Protein AF-A0A4P6PMD2-F1 (afdb_monomer_lite)

Foldseek 3Di:
DLVVLLCCLVVVPVVSLVVLLVQVVQLQVQQQVLLCPQPVFFFGAAQPDADSRHSHNPDDDPVCVSSPPRCVLVSSLVSNVSNCVSVVVPVSCVPRNVVNVVRNVRSCVRQWDQDPVGTDGDDPDPPDDDDPPVPPDDD

Secondary structure (DSSP, 8-state):
-HHHHTTTTTTT-HHHHHHHHHHHHHHHHHHHHHIIIII--SS----TTB-TTT--B---BTTBGGGG-TTHHHHHHHHHHHHHHHHT-HHHIIIIIHHHHHHHHHHHHHHEEEETTEEEE-----SS----GGG----

Structure (mmCIF, N/CA/C/O backbone):
data_AF-A0A4P6PMD2-F1
#
_entry.id   AF-A0A4P6PMD2-F1
#
loop_
_atom_site.group_PDB
_atom_site.id
_atom_site.type_symbol
_atom_site.label_atom_id
_atom_site.label_alt_id
_atom_site.label_comp_id
_atom_site.label_asym_id
_atom_site.label_entity_id
_atom_site.label_seq_id
_atom_site.pdbx_PDB_ins_code
_atom_site.Cartn_x
_atom_site.Cartn_y
_atom_site.Cartn_z
_atom_site.occupancy
_atom_site.B_iso_or_equiv
_atom_site.auth_seq_id
_atom_site.auth_comp_id
_atom_site.auth_asym_id
_atom_site.auth_atom_id
_atom_site.pdbx_PDB_model_num
ATOM 1 N N . MET A 1 1 ? 11.047 2.411 6.286 1.00 69.00 1 MET A N 1
ATOM 2 C CA . MET A 1 1 ? 9.834 2.996 6.904 1.00 69.00 1 MET A CA 1
ATOM 3 C C . MET A 1 1 ? 9.061 1.973 7.730 1.00 69.00 1 MET A C 1
ATOM 5 O O . MET A 1 1 ? 8.912 2.193 8.918 1.00 69.00 1 MET A O 1
ATOM 9 N N . ASN A 1 2 ? 8.648 0.840 7.152 1.00 78.38 2 ASN A N 1
ATOM 10 C CA . ASN A 1 2 ? 7.806 -0.163 7.820 1.00 78.38 2 ASN A CA 1
ATOM 11 C C . ASN A 1 2 ? 8.211 -0.551 9.262 1.00 78.38 2 ASN A C 1
ATOM 13 O O . ASN A 1 2 ? 7.391 -0.488 10.169 1.00 78.38 2 ASN A O 1
ATOM 17 N N . LEU A 1 3 ? 9.480 -0.902 9.492 1.00 82.75 3 LEU A N 1
ATOM 18 C CA . LEU A 1 3 ? 9.938 -1.342 10.817 1.00 82.75 3 LEU A CA 1
ATOM 19 C C . LEU A 1 3 ? 9.767 -0.258 11.891 1.00 82.75 3 LEU A C 1
ATOM 21 O O . LEU A 1 3 ? 9.340 -0.562 13.001 1.00 82.75 3 LEU A O 1
ATOM 25 N N . ALA A 1 4 ? 10.034 1.004 11.543 1.00 83.12 4 ALA A N 1
ATOM 26 C CA . ALA A 1 4 ? 9.964 2.133 12.470 1.00 83.12 4 ALA A CA 1
ATOM 27 C C . ALA A 1 4 ? 8.531 2.451 12.927 1.00 83.12 4 ALA A C 1
ATOM 29 O O . ALA A 1 4 ? 8.339 3.000 14.005 1.00 83.12 4 ALA A O 1
ATOM 30 N N . ILE A 1 5 ? 7.534 2.093 12.116 1.00 82.44 5 ILE A N 1
ATOM 31 C CA . ILE A 1 5 ? 6.115 2.357 12.381 1.00 82.44 5 ILE A CA 1
ATOM 32 C C . ILE A 1 5 ? 5.381 1.122 12.926 1.00 82.44 5 ILE A C 1
ATOM 34 O O . ILE A 1 5 ? 4.232 1.218 13.320 1.00 82.44 5 ILE A O 1
ATOM 38 N N . SER A 1 6 ? 6.014 -0.051 12.983 1.00 80.50 6 SER A N 1
ATOM 39 C CA . SER A 1 6 ? 5.340 -1.309 13.351 1.00 80.50 6 SER A CA 1
ATOM 40 C C . SER A 1 6 ? 4.630 -1.289 14.718 1.00 80.50 6 SER A C 1
ATOM 42 O O . SER A 1 6 ? 3.672 -2.030 14.925 1.00 80.50 6 SER A O 1
ATOM 44 N N . SER A 1 7 ? 5.040 -0.411 15.635 1.00 84.06 7 SER A N 1
ATOM 45 C CA . SER A 1 7 ? 4.464 -0.295 16.976 1.00 84.06 7 SER A CA 1
ATOM 46 C C . SER A 1 7 ? 3.133 0.463 17.048 1.00 84.06 7 SER A C 1
ATOM 48 O O . SER A 1 7 ? 2.437 0.311 18.053 1.00 84.06 7 SER A O 1
ATOM 50 N N . PHE A 1 8 ? 2.732 1.255 16.037 1.00 84.50 8 PHE A N 1
ATOM 51 C CA . PHE A 1 8 ? 1.560 2.140 16.192 1.00 84.50 8 PHE A CA 1
ATOM 52 C C . PHE A 1 8 ? 0.238 1.388 16.359 1.00 84.50 8 PHE A C 1
ATOM 54 O O . PHE A 1 8 ? -0.658 1.882 17.043 1.00 84.50 8 PHE A O 1
ATOM 61 N N . GLY A 1 9 ? 0.132 0.187 15.779 1.00 83.00 9 GLY A N 1
ATOM 62 C CA . GLY A 1 9 ? -1.030 -0.685 15.943 1.00 83.00 9 GLY A CA 1
ATOM 63 C C . GLY A 1 9 ? -1.225 -1.116 17.396 1.00 83.00 9 GLY A C 1
ATOM 64 O O . GLY A 1 9 ? -2.312 -0.977 17.943 1.00 83.00 9 GLY A O 1
ATOM 65 N N . MET A 1 10 ? -0.152 -1.574 18.049 1.00 87.50 10 MET A N 1
ATOM 66 C CA . MET A 1 10 ? -0.187 -1.994 19.457 1.00 87.50 10 MET A CA 1
ATOM 67 C C . MET A 1 10 ? -0.246 -0.815 20.433 1.00 87.50 10 MET A C 1
ATOM 69 O O . MET A 1 10 ? -0.829 -0.934 21.506 1.00 87.50 10 MET A O 1
ATOM 73 N N . GLY A 1 11 ? 0.370 0.313 20.074 1.00 85.81 11 GLY A N 1
ATOM 74 C CA . GLY A 1 11 ? 0.389 1.526 20.893 1.00 85.81 11 GLY A CA 1
ATOM 75 C C . GLY A 1 11 ? -0.903 2.345 20.845 1.00 85.81 11 GLY A C 1
ATOM 76 O O . GLY A 1 11 ? -0.998 3.336 21.559 1.00 85.81 11 GLY A O 1
ATOM 77 N N . ASN A 1 12 ? -1.880 1.940 20.024 1.00 84.06 12 ASN A N 1
ATOM 78 C CA . ASN A 1 12 ? -3.135 2.656 19.791 1.00 84.06 12 ASN A CA 1
ATOM 79 C C . ASN A 1 12 ? -2.920 4.136 19.419 1.00 84.06 12 ASN A C 1
ATOM 81 O O . ASN A 1 12 ? -3.498 5.031 20.032 1.00 84.06 12 ASN A O 1
ATOM 85 N N . PHE A 1 13 ? -2.073 4.385 18.416 1.00 89.88 13 PHE A N 1
ATOM 86 C CA . PHE A 1 13 ? -1.792 5.730 17.898 1.00 89.88 13 PHE A CA 1
ATOM 87 C C . PHE A 1 13 ? -2.514 5.965 16.553 1.00 89.88 13 PHE A C 1
ATOM 89 O O . PHE A 1 13 ? -1.902 5.784 15.492 1.00 89.88 13 PHE A O 1
ATOM 96 N N . PRO A 1 14 ? -3.812 6.338 16.556 1.00 89.44 14 PRO A N 1
ATOM 97 C CA . PRO A 1 14 ? -4.600 6.525 15.333 1.00 89.44 14 PRO A CA 1
ATOM 98 C C . PRO A 1 14 ? -4.056 7.637 14.425 1.00 89.44 14 PRO A C 1
ATOM 100 O O . PRO A 1 14 ? -4.142 7.538 13.202 1.00 89.44 14 PRO A O 1
ATOM 103 N N . GLU A 1 15 ? -3.437 8.670 14.991 1.00 91.50 15 GLU A N 1
ATOM 104 C CA . GLU A 1 15 ? -2.869 9.796 14.244 1.00 91.50 15 GLU A CA 1
ATOM 105 C C . GLU A 1 15 ? -1.675 9.356 13.388 1.00 91.50 15 GLU A C 1
ATOM 107 O O . GLU A 1 15 ? -1.495 9.834 12.268 1.00 91.50 15 GLU A O 1
ATOM 112 N N . ILE A 1 16 ? -0.880 8.404 13.892 1.00 92.19 16 ILE A N 1
ATOM 113 C CA . ILE A 1 16 ? 0.246 7.820 13.152 1.00 92.19 16 ILE A CA 1
ATOM 114 C C . ILE A 1 16 ? -0.278 6.922 12.030 1.00 92.19 16 ILE A C 1
ATOM 116 O O . ILE A 1 16 ? 0.242 6.981 10.913 1.00 92.19 16 ILE A O 1
ATOM 120 N N . ALA A 1 17 ? -1.319 6.127 12.302 1.00 91.50 17 ALA A N 1
ATOM 121 C CA . ALA A 1 17 ? -1.967 5.304 11.284 1.00 91.50 17 ALA A CA 1
ATOM 122 C C . ALA A 1 17 ? -2.509 6.170 10.135 1.00 91.50 17 ALA A C 1
ATOM 124 O O . ALA A 1 17 ? -2.287 5.853 8.964 1.00 91.50 17 ALA A O 1
ATOM 125 N N . GLU A 1 18 ? -3.143 7.300 10.462 1.00 92.94 18 GLU A N 1
ATOM 126 C CA . GLU A 1 18 ? -3.644 8.241 9.463 1.00 92.94 18 GLU A CA 1
ATOM 127 C C . GLU A 1 18 ? -2.514 8.902 8.675 1.00 92.94 18 GLU A C 1
ATOM 129 O O . GLU A 1 18 ? -2.543 8.908 7.443 1.00 92.94 18 GLU A O 1
ATOM 134 N N . ALA A 1 19 ? -1.485 9.413 9.354 1.00 93.12 19 ALA A N 1
ATOM 135 C CA . ALA A 1 19 ? -0.339 10.024 8.687 1.00 93.12 19 ALA A CA 1
ATOM 136 C C . ALA A 1 19 ? 0.354 9.039 7.731 1.00 93.12 19 ALA A C 1
ATOM 138 O O . ALA A 1 19 ? 0.729 9.410 6.614 1.00 93.12 19 ALA A O 1
ATOM 139 N N . TYR A 1 20 ? 0.482 7.773 8.135 1.00 92.94 20 TYR A N 1
ATOM 140 C CA . TYR A 1 20 ? 1.075 6.740 7.294 1.00 92.94 20 TYR A CA 1
ATOM 141 C C . TYR A 1 20 ? 0.189 6.363 6.102 1.00 92.94 20 TYR A C 1
ATOM 143 O O . TYR A 1 20 ? 0.695 6.198 4.990 1.00 92.94 20 TYR A O 1
ATOM 151 N N . TYR A 1 21 ? -1.129 6.290 6.297 1.00 93.81 21 TYR A N 1
ATOM 152 C CA . TYR A 1 21 ? -2.070 6.106 5.194 1.00 93.81 21 TYR A CA 1
ATOM 153 C C . TYR A 1 21 ? -1.954 7.236 4.165 1.00 93.81 21 TYR A C 1
ATOM 155 O O . TYR A 1 21 ? -1.786 6.970 2.975 1.00 93.81 21 TYR A O 1
ATOM 163 N N . GLN A 1 22 ? -1.952 8.492 4.617 1.00 93.88 22 GLN A N 1
ATOM 164 C CA . GLN A 1 22 ? -1.792 9.651 3.735 1.00 93.88 22 GLN A CA 1
ATOM 165 C C . GLN A 1 22 ? -0.451 9.631 2.995 1.00 93.88 22 GLN A C 1
ATOM 167 O O . GLN A 1 22 ? -0.394 9.986 1.817 1.00 93.88 22 GLN A O 1
ATOM 172 N N . PHE A 1 23 ? 0.621 9.181 3.653 1.00 92.06 23 PHE A N 1
ATOM 173 C CA . PHE A 1 23 ? 1.903 8.964 2.992 1.00 92.06 23 PHE A CA 1
ATOM 174 C C . PHE A 1 23 ? 1.771 7.944 1.854 1.00 92.06 23 PHE A C 1
ATOM 176 O O . PHE A 1 23 ? 2.106 8.285 0.723 1.00 92.06 23 PHE A O 1
ATOM 183 N N . ILE A 1 24 ? 1.221 6.749 2.109 1.00 92.31 24 ILE A N 1
ATOM 184 C CA . ILE A 1 24 ? 1.035 5.714 1.075 1.00 92.31 24 ILE A CA 1
ATOM 185 C C . ILE A 1 24 ? 0.192 6.239 -0.088 1.00 92.31 24 ILE A C 1
ATOM 187 O O . ILE A 1 24 ? 0.599 6.087 -1.238 1.00 92.31 24 ILE A O 1
ATOM 191 N N . VAL A 1 25 ? -0.938 6.897 0.190 1.00 93.12 25 VAL A N 1
ATOM 192 C CA . VAL A 1 25 ? -1.829 7.441 -0.848 1.00 93.12 25 VAL A CA 1
ATOM 193 C C . VAL A 1 25 ? -1.092 8.402 -1.781 1.00 93.12 25 VAL A C 1
ATOM 195 O O . VAL A 1 25 ? -1.288 8.337 -2.995 1.00 93.12 25 VAL A O 1
ATOM 198 N N . ARG A 1 26 ? -0.200 9.245 -1.246 1.00 92.44 26 ARG A N 1
ATOM 199 C CA . ARG A 1 26 ? 0.638 10.142 -2.062 1.00 92.44 26 ARG A CA 1
ATOM 200 C C . ARG A 1 26 ? 1.622 9.386 -2.956 1.00 92.44 26 ARG A C 1
ATOM 202 O O . ARG A 1 26 ? 1.909 9.865 -4.045 1.00 92.44 26 ARG A O 1
ATOM 209 N N . GLN A 1 27 ? 2.097 8.213 -2.534 1.00 90.81 27 GLN A N 1
ATOM 210 C CA . GLN A 1 27 ? 3.015 7.387 -3.327 1.00 90.81 27 GLN A CA 1
ATOM 211 C C . GLN A 1 27 ? 2.306 6.558 -4.413 1.00 90.81 27 GLN A C 1
ATOM 213 O O . GLN A 1 27 ? 2.949 6.151 -5.382 1.00 90.81 27 GLN A O 1
ATOM 218 N N . LEU A 1 28 ? 0.994 6.301 -4.287 1.00 92.25 28 LEU A N 1
ATOM 219 C CA . LEU A 1 28 ? 0.254 5.412 -5.198 1.00 92.25 28 LEU A CA 1
ATOM 220 C C . LEU A 1 28 ? 0.406 5.753 -6.690 1.00 92.25 28 LEU A C 1
ATOM 222 O O . LEU A 1 28 ? 0.583 4.816 -7.471 1.00 92.25 28 LEU A O 1
ATOM 226 N N . PRO A 1 29 ? 0.365 7.027 -7.137 1.00 91.88 29 PRO A N 1
ATOM 227 C CA . PRO A 1 29 ? 0.590 7.350 -8.545 1.00 91.88 29 PRO A CA 1
ATOM 228 C C . PRO A 1 29 ? 1.943 6.835 -9.056 1.00 91.88 29 PRO A C 1
ATOM 230 O O . PRO A 1 29 ? 1.997 6.220 -10.121 1.00 91.88 29 PRO A O 1
ATOM 233 N N . GLY A 1 30 ? 3.007 7.007 -8.266 1.00 88.56 30 GLY A N 1
ATOM 234 C CA . GLY A 1 30 ? 4.335 6.482 -8.574 1.00 88.56 30 GLY A CA 1
ATOM 235 C C . GLY A 1 30 ? 4.378 4.959 -8.565 1.00 88.56 30 GLY A C 1
ATOM 236 O O . GLY A 1 30 ? 4.905 4.352 -9.493 1.00 88.56 30 GLY A O 1
ATOM 237 N N . TRP A 1 31 ? 3.735 4.314 -7.592 1.00 90.75 31 TRP A N 1
ATOM 238 C CA . TRP A 1 31 ? 3.703 2.850 -7.514 1.00 90.75 31 TRP A CA 1
ATOM 239 C C . TRP A 1 31 ? 2.968 2.195 -8.688 1.00 90.75 31 TRP A C 1
ATOM 241 O O . TRP A 1 31 ? 3.374 1.128 -9.153 1.00 90.75 31 TRP A O 1
ATOM 251 N N . ARG A 1 32 ? 1.907 2.830 -9.200 1.00 91.94 32 ARG A N 1
ATOM 252 C CA . ARG A 1 32 ? 1.202 2.381 -10.415 1.00 91.94 32 ARG A CA 1
ATOM 253 C C . ARG A 1 32 ? 2.081 2.522 -11.658 1.00 91.94 32 ARG A C 1
ATOM 255 O O . ARG A 1 32 ? 2.078 1.647 -12.523 1.00 91.94 32 ARG A O 1
ATOM 262 N N . ILE A 1 33 ? 2.849 3.611 -11.739 1.00 89.38 33 ILE A N 1
ATOM 263 C CA . ILE A 1 33 ? 3.851 3.824 -12.791 1.00 89.38 33 ILE A CA 1
ATOM 264 C C . ILE A 1 33 ? 4.915 2.723 -12.710 1.00 89.38 33 ILE A C 1
ATOM 266 O O . ILE A 1 33 ? 5.157 2.056 -13.712 1.00 89.38 33 ILE A O 1
ATOM 270 N N . ASN A 1 34 ? 5.467 2.444 -11.529 1.00 86.19 34 ASN A N 1
ATOM 271 C CA . ASN A 1 34 ? 6.476 1.398 -11.353 1.00 86.19 34 ASN A CA 1
ATOM 272 C C . ASN A 1 34 ? 5.957 0.021 -11.804 1.00 86.19 34 ASN A C 1
ATOM 274 O O . ASN A 1 34 ? 6.637 -0.662 -12.567 1.00 86.19 34 ASN A O 1
ATOM 278 N N . ALA A 1 35 ? 4.737 -0.366 -11.407 1.00 86.19 35 ALA A N 1
ATOM 279 C CA . ALA A 1 35 ? 4.136 -1.634 -11.829 1.00 86.19 35 ALA A CA 1
ATOM 280 C C . ALA A 1 35 ? 4.053 -1.727 -13.361 1.00 86.19 35 ALA A C 1
ATOM 282 O O . ALA A 1 35 ? 4.550 -2.683 -13.967 1.00 86.19 35 ALA A O 1
ATOM 283 N N . LYS A 1 36 ? 3.528 -0.679 -14.003 1.00 86.06 36 LYS A N 1
ATOM 284 C CA . LYS A 1 36 ? 3.361 -0.636 -15.457 1.00 86.06 36 LYS A CA 1
ATOM 285 C C . LYS A 1 36 ? 4.691 -0.628 -16.217 1.00 86.06 36 LYS A C 1
ATOM 287 O O . LYS A 1 36 ? 4.813 -1.343 -17.206 1.00 86.06 36 LYS A O 1
ATOM 292 N N . TYR A 1 37 ? 5.666 0.179 -15.799 1.00 82.88 37 TYR A N 1
ATOM 293 C CA . TYR A 1 37 ? 6.918 0.357 -16.543 1.00 82.88 37 TYR A CA 1
ATOM 294 C C . TYR A 1 37 ? 7.932 -0.761 -16.294 1.00 82.88 37 TYR A C 1
ATOM 296 O O . TYR A 1 37 ? 8.600 -1.175 -17.239 1.00 82.88 37 TYR A O 1
ATOM 304 N N . HIS A 1 38 ? 8.039 -1.268 -15.063 1.00 78.06 38 HIS A N 1
ATOM 305 C CA . HIS A 1 38 ? 9.043 -2.281 -14.723 1.00 78.06 38 HIS A CA 1
ATOM 306 C C . HIS A 1 38 ? 8.552 -3.704 -14.954 1.00 78.06 38 HIS A C 1
ATOM 308 O O . HIS A 1 38 ? 9.334 -4.560 -15.362 1.00 78.06 38 HIS A O 1
ATOM 314 N N . THR A 1 39 ? 7.265 -3.966 -14.709 1.00 77.62 39 THR A N 1
ATOM 315 C CA . THR A 1 39 ? 6.721 -5.330 -14.801 1.00 77.62 39 THR A CA 1
ATOM 316 C C . THR A 1 39 ? 5.682 -5.519 -15.898 1.00 77.62 39 THR A C 1
ATOM 318 O O . THR A 1 39 ? 5.392 -6.650 -16.275 1.00 77.62 39 THR A O 1
ATOM 321 N N . GLY A 1 40 ? 5.118 -4.431 -16.431 1.00 82.44 40 GLY A N 1
ATOM 322 C CA . GLY A 1 40 ? 3.992 -4.499 -17.364 1.00 82.44 40 GLY A CA 1
ATOM 323 C C . GLY A 1 40 ? 2.667 -4.915 -16.713 1.00 82.44 40 GLY A C 1
ATOM 324 O O . GLY A 1 40 ? 1.669 -5.033 -17.420 1.00 82.44 40 GLY A O 1
ATOM 325 N N . CYS A 1 41 ? 2.638 -5.129 -15.395 1.00 86.69 41 CYS A N 1
ATOM 326 C CA . CYS A 1 41 ? 1.460 -5.560 -14.646 1.00 86.69 41 CYS A CA 1
ATOM 327 C C . CYS A 1 41 ? 0.549 -4.382 -14.267 1.00 86.69 41 CYS A C 1
ATOM 329 O O . CYS A 1 41 ? 0.988 -3.229 -14.163 1.00 86.69 41 CYS A O 1
ATOM 331 N N . ARG A 1 42 ? -0.734 -4.678 -14.025 1.00 90.25 42 ARG A N 1
ATOM 332 C CA . ARG A 1 42 ? -1.677 -3.753 -13.376 1.00 90.25 42 ARG A CA 1
ATOM 333 C C . ARG A 1 42 ? -1.339 -3.606 -11.884 1.00 90.25 42 ARG A C 1
ATOM 335 O O . ARG A 1 42 ? -0.482 -4.302 -11.351 1.00 90.25 42 ARG A O 1
ATOM 342 N N . GLY A 1 43 ? -2.045 -2.709 -11.199 1.00 91.38 43 GLY A N 1
ATOM 343 C CA . GLY A 1 43 ? -1.931 -2.547 -9.750 1.00 91.38 43 GLY A CA 1
ATOM 344 C C . GLY A 1 43 ? -0.775 -1.647 -9.319 1.00 91.38 43 GLY A C 1
ATOM 345 O O . GLY A 1 43 ? -0.481 -0.648 -9.975 1.00 91.38 43 GLY A O 1
ATOM 346 N N . ILE A 1 44 ? -0.154 -1.987 -8.187 1.00 92.12 44 ILE A N 1
ATOM 347 C CA . ILE A 1 44 ? 0.856 -1.159 -7.514 1.00 92.12 44 ILE A CA 1
ATOM 348 C C . ILE A 1 44 ? 2.128 -1.936 -7.182 1.00 92.12 44 ILE A C 1
ATOM 350 O O . ILE A 1 44 ? 2.078 -3.065 -6.693 1.00 92.12 44 ILE A O 1
ATOM 354 N N . LEU A 1 45 ? 3.272 -1.278 -7.378 1.00 89.62 45 LEU A N 1
ATOM 355 C CA . LEU A 1 45 ? 4.592 -1.781 -7.016 1.00 89.62 45 LEU A CA 1
ATOM 356 C C . LEU A 1 45 ? 5.389 -0.700 -6.271 1.00 89.62 45 LEU A C 1
ATOM 358 O O . LEU A 1 45 ? 5.747 0.334 -6.839 1.00 89.62 45 LEU A O 1
ATOM 362 N N . ALA A 1 46 ? 5.650 -0.935 -4.987 1.00 86.94 46 ALA A N 1
ATOM 363 C CA . ALA A 1 46 ? 6.470 -0.062 -4.161 1.00 86.94 46 ALA A CA 1
ATOM 364 C C . ALA A 1 46 ? 7.959 -0.282 -4.450 1.00 86.94 46 ALA A C 1
ATOM 366 O O . ALA A 1 46 ? 8.411 -1.420 -4.551 1.00 86.94 46 ALA A O 1
ATOM 367 N N . SER A 1 47 ? 8.719 0.811 -4.500 1.00 77.56 47 SER A N 1
ATOM 368 C CA . SER A 1 47 ? 10.177 0.772 -4.626 1.00 77.56 47 SER A CA 1
ATOM 369 C C . SER A 1 47 ? 10.837 0.505 -3.273 1.00 77.56 47 SER A C 1
ATOM 371 O O . SER A 1 47 ? 10.401 1.042 -2.245 1.00 77.56 47 SER A O 1
ATOM 373 N N . LEU A 1 48 ? 11.933 -0.263 -3.272 1.00 74.38 48 LEU A N 1
ATOM 374 C CA . LEU A 1 48 ? 12.779 -0.452 -2.085 1.00 74.38 48 LEU A CA 1
ATOM 375 C C . LEU A 1 48 ? 13.312 0.893 -1.560 1.00 74.38 48 LEU A C 1
ATOM 377 O O . LEU A 1 48 ? 13.277 1.150 -0.357 1.00 74.38 48 LEU A O 1
ATOM 381 N N . ASN A 1 49 ? 13.747 1.760 -2.477 1.00 72.88 49 ASN A N 1
ATOM 382 C CA . ASN A 1 49 ? 14.220 3.117 -2.210 1.00 72.88 49 ASN A CA 1
ATOM 383 C C . ASN A 1 49 ? 13.283 4.096 -2.918 1.00 72.88 49 ASN A C 1
ATOM 385 O O . ASN A 1 49 ? 13.592 4.631 -3.981 1.00 72.88 49 ASN A O 1
ATOM 389 N N . THR A 1 50 ? 12.075 4.223 -2.374 1.00 70.56 50 THR A N 1
ATOM 390 C CA . THR A 1 50 ? 11.043 5.107 -2.918 1.00 70.56 50 THR A CA 1
ATOM 391 C C . THR A 1 50 ? 11.447 6.570 -2.738 1.00 70.56 50 THR A C 1
ATOM 393 O O . THR A 1 50 ? 11.768 6.987 -1.623 1.00 70.56 50 THR A O 1
ATOM 396 N N . ASP A 1 51 ? 11.384 7.347 -3.819 1.00 78.44 51 ASP A N 1
ATOM 397 C CA . ASP A 1 51 ? 11.432 8.806 -3.742 1.00 78.44 51 ASP A CA 1
ATOM 398 C C . ASP A 1 51 ? 10.207 9.321 -2.959 1.00 78.44 51 ASP A C 1
ATOM 400 O O . ASP A 1 51 ? 9.077 9.034 -3.358 1.00 78.44 51 ASP A O 1
ATOM 404 N N . PRO A 1 52 ? 10.393 10.053 -1.847 1.00 76.94 52 PRO A N 1
ATOM 405 C CA . PRO A 1 52 ? 9.300 10.403 -0.943 1.00 76.94 52 PRO A CA 1
ATOM 406 C C . PRO A 1 52 ? 8.300 11.408 -1.532 1.00 76.94 52 P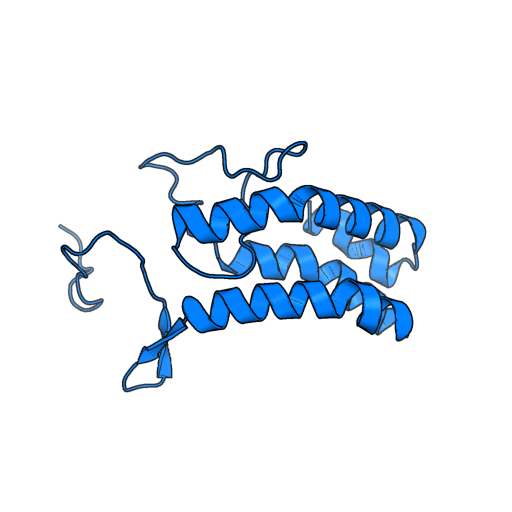RO A C 1
ATOM 408 O O . PRO A 1 52 ? 7.189 11.516 -1.005 1.00 76.94 52 PRO A O 1
ATOM 411 N N . GLU A 1 53 ? 8.656 12.140 -2.590 1.00 79.00 53 GLU A N 1
ATOM 412 C CA . GLU A 1 53 ? 7.772 13.116 -3.234 1.00 79.00 53 GLU A CA 1
ATOM 413 C C . GLU A 1 53 ? 6.942 12.482 -4.351 1.00 79.00 53 GLU A C 1
ATOM 415 O O . GLU A 1 53 ? 5.771 12.823 -4.524 1.00 79.00 53 GLU A O 1
ATOM 420 N N . THR A 1 54 ? 7.537 11.551 -5.098 1.00 77.00 54 THR A N 1
ATOM 421 C CA . THR A 1 54 ? 6.964 11.040 -6.353 1.00 77.00 54 THR A CA 1
ATOM 422 C C . THR A 1 54 ? 6.532 9.578 -6.303 1.00 77.00 54 THR A C 1
ATOM 424 O O . THR A 1 54 ? 5.727 9.156 -7.135 1.00 77.00 54 THR A O 1
ATOM 427 N N . GLY A 1 55 ? 7.027 8.779 -5.356 1.00 75.44 55 GLY A N 1
ATOM 428 C CA . GLY A 1 55 ? 6.760 7.339 -5.331 1.00 75.44 55 GLY A CA 1
ATOM 429 C C . GLY A 1 55 ? 7.593 6.534 -6.325 1.00 75.44 55 GLY A C 1
ATOM 430 O O . GLY A 1 55 ? 7.354 5.334 -6.492 1.00 75.44 55 GLY A O 1
ATOM 431 N N . TYR A 1 56 ? 8.538 7.169 -7.018 1.00 76.94 56 TYR A N 1
ATOM 432 C CA . TYR A 1 56 ? 9.291 6.524 -8.081 1.00 76.94 56 TYR A CA 1
ATOM 433 C C . TYR A 1 56 ? 10.382 5.604 -7.563 1.00 76.94 56 TYR A C 1
ATOM 435 O O . TYR A 1 56 ? 11.004 5.810 -6.517 1.00 76.94 56 TYR A O 1
ATOM 443 N N . GLU A 1 57 ? 10.619 4.575 -8.361 1.00 72.94 57 GLU A N 1
ATOM 444 C CA . GLU A 1 57 ? 11.794 3.740 -8.244 1.00 72.94 57 GLU A CA 1
ATOM 445 C C . GLU A 1 57 ? 12.967 4.410 -8.956 1.00 72.94 57 GLU A C 1
ATOM 447 O O . GLU A 1 57 ? 13.052 4.424 -10.181 1.00 72.94 57 GLU A O 1
ATOM 452 N N . THR A 1 58 ? 13.857 5.025 -8.181 1.00 69.00 58 THR A N 1
ATOM 453 C CA . THR A 1 58 ? 14.962 5.842 -8.710 1.00 69.00 58 THR A CA 1
ATOM 454 C C . THR A 1 58 ? 16.321 5.148 -8.617 1.00 69.00 58 THR A C 1
ATOM 456 O O . THR A 1 58 ? 17.277 5.566 -9.267 1.00 69.00 58 THR A O 1
ATOM 459 N N . HIS A 1 59 ? 16.420 4.063 -7.844 1.00 65.69 59 HIS A N 1
ATOM 460 C CA . HIS A 1 59 ? 17.676 3.371 -7.558 1.00 65.69 59 HIS A CA 1
ATOM 461 C C . HIS A 1 59 ? 17.718 1.973 -8.183 1.00 65.69 59 HIS A C 1
ATOM 463 O O . HIS A 1 59 ? 17.595 0.966 -7.486 1.00 65.69 59 HIS A O 1
ATOM 469 N N . PHE A 1 60 ? 17.939 1.914 -9.497 1.00 65.94 60 PHE A N 1
ATOM 470 C CA . PHE A 1 60 ? 18.176 0.668 -10.224 1.00 65.94 60 PHE A CA 1
ATOM 471 C C . PHE A 1 60 ? 19.540 0.703 -10.925 1.00 65.94 60 PHE A C 1
ATOM 473 O O . PHE A 1 60 ? 19.838 1.579 -11.734 1.00 65.94 60 PHE A O 1
ATOM 480 N N . THR A 1 61 ? 20.389 -0.272 -10.609 1.00 62.34 61 THR A N 1
ATOM 481 C CA . THR A 1 61 ? 21.648 -0.536 -11.317 1.00 62.34 61 THR A CA 1
ATOM 482 C C . THR A 1 61 ? 21.758 -2.033 -11.573 1.00 62.34 61 THR A C 1
ATOM 484 O O . THR A 1 61 ? 21.116 -2.835 -10.899 1.00 62.34 61 THR A O 1
ATOM 487 N N . VAL A 1 62 ? 22.603 -2.443 -12.522 1.00 62.00 62 VAL A N 1
ATOM 488 C CA . VAL A 1 62 ? 22.839 -3.874 -12.805 1.00 62.00 62 VAL A CA 1
ATOM 489 C C . VAL A 1 62 ? 23.341 -4.628 -11.561 1.00 62.00 62 VAL A C 1
ATOM 491 O O . VAL A 1 62 ? 23.044 -5.802 -11.381 1.00 62.00 62 VAL A O 1
ATOM 494 N N . SER A 1 63 ? 24.053 -3.937 -10.668 1.00 63.56 63 SER A N 1
ATOM 495 C CA . SER A 1 63 ? 24.538 -4.459 -9.387 1.00 63.56 63 SER A CA 1
ATOM 496 C C . SER A 1 63 ? 23.509 -4.410 -8.250 1.00 63.56 63 SER A C 1
ATOM 498 O O . SER A 1 63 ? 23.773 -4.947 -7.175 1.00 63.56 63 SER A O 1
ATOM 500 N N . HIS A 1 64 ? 22.351 -3.777 -8.456 1.00 58.28 64 HIS A N 1
ATOM 501 C CA . HIS A 1 64 ? 21.315 -3.614 -7.442 1.00 58.28 64 HIS A CA 1
ATOM 502 C C . HIS A 1 64 ? 19.932 -3.947 -8.026 1.00 58.28 64 HIS A C 1
ATOM 504 O O . HIS A 1 64 ? 19.148 -3.044 -8.329 1.00 58.28 64 HIS A O 1
ATOM 510 N N . PRO A 1 65 ? 19.596 -5.247 -8.171 1.00 62.72 65 PRO A N 1
ATOM 511 C CA . PRO A 1 65 ? 18.325 -5.703 -8.739 1.00 62.72 65 PRO A CA 1
ATOM 512 C C . PRO A 1 65 ? 17.134 -5.507 -7.780 1.00 62.72 65 PRO A C 1
ATOM 514 O O . PRO A 1 65 ? 16.152 -6.242 -7.848 1.00 62.72 65 PRO A O 1
ATOM 517 N N . ALA A 1 66 ? 17.199 -4.519 -6.880 1.00 60.62 66 ALA A N 1
ATOM 518 C CA . ALA A 1 66 ? 16.155 -4.201 -5.906 1.00 60.62 66 ALA A CA 1
ATOM 519 C C . ALA A 1 66 ? 14.782 -3.924 -6.543 1.00 60.62 66 ALA A C 1
ATOM 521 O O . ALA A 1 66 ? 13.770 -4.111 -5.872 1.00 60.62 66 ALA A O 1
ATOM 522 N N . LEU A 1 67 ? 14.767 -3.596 -7.842 1.00 62.84 67 LEU A N 1
ATOM 523 C CA . LEU A 1 67 ? 13.585 -3.493 -8.706 1.00 62.84 67 LEU A CA 1
ATOM 524 C C . LEU A 1 67 ? 12.631 -4.694 -8.598 1.00 62.84 67 LEU A C 1
ATOM 526 O O . LEU A 1 67 ? 11.425 -4.575 -8.790 1.00 62.84 67 LEU A O 1
ATOM 530 N N . TYR A 1 68 ? 13.165 -5.881 -8.301 1.00 65.00 68 TYR A N 1
ATOM 531 C CA . TYR A 1 68 ? 12.387 -7.121 -8.260 1.00 65.00 68 TYR A CA 1
ATOM 532 C C . TYR A 1 68 ? 11.876 -7.477 -6.861 1.00 65.00 68 TYR A C 1
ATOM 534 O O . TYR A 1 68 ? 11.413 -8.598 -6.636 1.00 65.00 68 TYR A O 1
ATOM 542 N N . TRP A 1 69 ? 11.921 -6.547 -5.903 1.00 74.38 69 TRP A N 1
ATOM 543 C CA . TRP A 1 69 ? 11.374 -6.766 -4.566 1.00 74.38 69 TRP A CA 1
ATOM 544 C C . TRP A 1 69 ? 9.845 -6.602 -4.523 1.00 74.38 69 TRP A C 1
ATOM 546 O O . TRP A 1 69 ? 9.282 -5.780 -3.801 1.00 74.38 69 TRP A O 1
ATOM 556 N N . VAL A 1 70 ? 9.149 -7.455 -5.274 1.00 77.50 70 VAL A N 1
ATOM 557 C CA . VAL A 1 70 ? 7.685 -7.428 -5.444 1.00 77.50 70 VAL A CA 1
ATOM 558 C C . VAL A 1 70 ? 6.897 -7.645 -4.144 1.00 77.50 70 VAL A C 1
ATOM 560 O O . VAL A 1 70 ? 5.776 -7.160 -3.996 1.00 77.50 70 VAL A O 1
ATOM 563 N N . GLY A 1 71 ? 7.506 -8.307 -3.154 1.00 79.56 71 GLY A N 1
ATOM 564 C CA . GLY A 1 71 ? 6.938 -8.474 -1.811 1.00 79.56 71 GLY A CA 1
ATO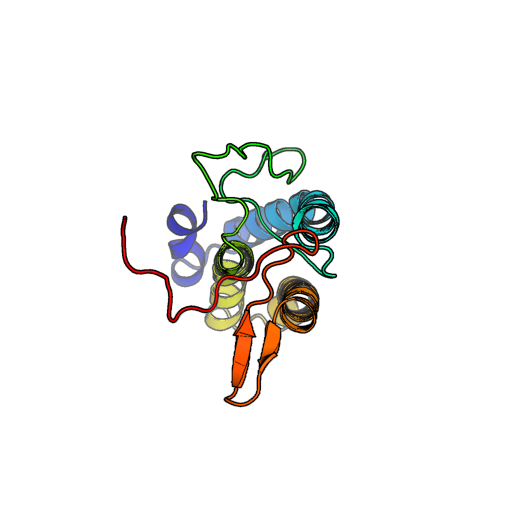M 565 C C . GLY A 1 71 ? 6.897 -7.183 -0.981 1.00 79.56 71 GLY A C 1
ATOM 566 O O . GLY A 1 71 ? 6.148 -7.100 -0.003 1.00 79.56 71 GLY A O 1
ATOM 567 N N . GLY A 1 72 ? 7.668 -6.164 -1.370 1.00 84.25 72 GLY A N 1
ATOM 568 C CA . GLY A 1 72 ? 7.811 -4.915 -0.628 1.00 84.25 72 GLY A CA 1
ATOM 569 C C . GLY A 1 72 ? 6.530 -4.100 -0.519 1.00 84.25 72 GLY A C 1
ATOM 570 O O . GLY A 1 72 ? 6.267 -3.493 0.522 1.00 84.25 72 GLY A O 1
ATOM 571 N N . THR A 1 73 ? 5.688 -4.119 -1.554 1.00 88.31 73 THR A N 1
ATOM 572 C CA . THR A 1 73 ? 4.412 -3.388 -1.558 1.00 88.31 73 THR A CA 1
ATOM 573 C C . THR A 1 73 ? 3.478 -3.896 -0.465 1.00 88.31 73 THR A C 1
ATOM 575 O O . THR A 1 73 ? 2.964 -3.116 0.336 1.00 88.31 73 THR A O 1
ATOM 578 N N . GLY A 1 74 ? 3.315 -5.221 -0.380 1.00 89.44 74 GLY A N 1
ATOM 579 C CA . GLY A 1 74 ? 2.502 -5.857 0.655 1.00 89.44 74 GLY A CA 1
ATOM 580 C C . GLY A 1 74 ? 3.056 -5.595 2.048 1.00 89.44 74 GLY A C 1
ATOM 581 O O . GLY A 1 74 ? 2.291 -5.283 2.958 1.00 89.44 74 GLY A O 1
ATOM 582 N N . TRP A 1 75 ? 4.383 -5.629 2.199 1.00 89.50 75 TRP A N 1
ATOM 583 C CA . TRP A 1 75 ? 5.019 -5.288 3.465 1.00 89.50 75 TRP A CA 1
ATOM 584 C C . TRP A 1 75 ? 4.698 -3.843 3.873 1.00 89.50 75 TRP A C 1
ATOM 586 O O . TRP A 1 75 ? 4.268 -3.630 4.998 1.00 89.50 75 TRP A O 1
ATOM 596 N N . ASN A 1 76 ? 4.780 -2.855 2.978 1.00 90.44 76 ASN A N 1
ATOM 597 C CA . ASN A 1 76 ? 4.438 -1.465 3.315 1.00 90.44 76 ASN A CA 1
ATOM 598 C C . ASN A 1 76 ? 2.964 -1.271 3.717 1.00 90.44 76 ASN A C 1
ATOM 600 O O . ASN A 1 76 ? 2.689 -0.515 4.637 1.00 90.44 76 ASN A O 1
ATOM 604 N N . ILE A 1 77 ? 2.008 -1.975 3.110 1.00 92.12 77 ILE A N 1
ATOM 605 C CA . ILE A 1 77 ? 0.579 -1.824 3.464 1.00 92.12 77 ILE A CA 1
ATOM 606 C C . ILE A 1 77 ? 0.244 -2.524 4.797 1.00 92.12 77 ILE A C 1
ATOM 608 O O . ILE A 1 77 ? -0.662 -2.115 5.528 1.00 92.12 77 ILE A O 1
ATOM 612 N N . ARG A 1 78 ? 1.006 -3.563 5.152 1.00 92.19 78 ARG A N 1
ATOM 613 C CA . ARG A 1 78 ? 0.734 -4.473 6.272 1.00 92.19 78 ARG A CA 1
ATOM 614 C C . ARG A 1 78 ? 0.527 -3.802 7.651 1.00 92.19 78 ARG A C 1
ATOM 616 O O . ARG A 1 78 ? -0.336 -4.298 8.373 1.00 92.19 78 ARG A O 1
ATOM 623 N N . PRO A 1 79 ? 1.211 -2.712 8.052 1.00 92.31 79 PRO A N 1
ATOM 624 C CA . PRO A 1 79 ? 0.948 -2.031 9.326 1.00 92.31 79 PRO A CA 1
ATOM 625 C C . PRO A 1 79 ? -0.442 -1.391 9.413 1.00 92.31 79 PRO A C 1
ATOM 627 O O . PRO A 1 79 ? -1.050 -1.404 10.478 1.00 92.31 79 PRO A O 1
ATOM 630 N N . LEU A 1 80 ? -0.972 -0.866 8.300 1.00 92.56 80 LEU A N 1
ATOM 631 C CA . LEU A 1 80 ? -2.328 -0.303 8.264 1.00 92.56 80 LEU A CA 1
ATOM 632 C C . LEU A 1 80 ? -3.381 -1.392 8.487 1.00 92.56 80 LEU A C 1
ATOM 634 O O . LEU A 1 80 ? -4.368 -1.170 9.185 1.00 92.56 80 LEU A O 1
ATOM 638 N N . TYR A 1 81 ? -3.137 -2.577 7.923 1.00 92.94 81 TYR A N 1
ATOM 639 C CA . TYR A 1 81 ? -3.971 -3.754 8.147 1.00 92.94 81 TYR A CA 1
ATOM 640 C C . TYR A 1 81 ? -3.947 -4.205 9.609 1.00 92.94 81 TYR A C 1
ATOM 642 O O . TYR A 1 81 ? -5.007 -4.447 10.179 1.00 92.94 81 TYR A O 1
ATOM 650 N N . ASP A 1 82 ? -2.763 -4.283 10.228 1.00 92.19 82 ASP A N 1
ATOM 651 C CA . ASP A 1 82 ? -2.645 -4.640 11.650 1.00 92.19 82 ASP A CA 1
ATOM 652 C C . ASP A 1 82 ? -3.408 -3.681 12.537 1.00 92.19 82 ASP A C 1
ATOM 654 O O . ASP A 1 82 ? -4.154 -4.109 13.409 1.00 92.19 82 ASP A O 1
ATOM 658 N N . TYR A 1 83 ? -3.221 -2.384 12.312 1.00 92.75 83 TYR A N 1
ATOM 659 C CA . TYR A 1 83 ? -3.907 -1.375 13.092 1.00 92.75 83 TYR A CA 1
ATOM 660 C C . TYR A 1 83 ? -5.421 -1.526 12.987 1.00 92.75 83 TYR A C 1
ATOM 662 O O . TYR A 1 83 ? -6.078 -1.582 14.018 1.00 92.75 83 TYR A O 1
ATOM 670 N N . ALA A 1 84 ? -5.963 -1.674 11.776 1.00 92.31 84 ALA A N 1
ATOM 671 C CA . ALA A 1 84 ? -7.398 -1.847 11.572 1.00 92.31 84 ALA A CA 1
ATOM 672 C C . ALA A 1 84 ? -7.937 -3.142 12.208 1.00 92.31 84 ALA A C 1
ATOM 674 O O . ALA A 1 84 ? -9.056 -3.170 12.719 1.00 92.31 84 ALA A O 1
ATOM 675 N N . LEU A 1 85 ? -7.138 -4.216 12.200 1.00 92.06 85 LEU A N 1
ATOM 676 C CA . LEU A 1 85 ? -7.489 -5.481 12.843 1.00 92.06 85 LEU A CA 1
ATOM 677 C C . LEU A 1 85 ? -7.483 -5.365 14.375 1.00 92.06 85 LEU A C 1
ATOM 679 O O . LEU A 1 85 ? -8.390 -5.876 15.027 1.00 92.06 85 LEU A O 1
ATOM 683 N N . LEU A 1 86 ? -6.475 -4.696 14.940 1.00 92.31 86 LEU A N 1
ATOM 684 C CA . LEU A 1 86 ? -6.302 -4.522 16.384 1.00 92.31 86 LEU A CA 1
ATOM 685 C C . LEU A 1 86 ? -7.285 -3.508 16.977 1.00 92.31 86 LEU A C 1
ATOM 687 O O . LEU A 1 86 ? -7.782 -3.717 18.080 1.00 92.31 86 LEU A O 1
ATOM 691 N N . SER A 1 87 ? -7.576 -2.423 16.257 1.00 90.19 87 SER A N 1
ATOM 692 C CA . SER A 1 87 ? -8.530 -1.397 16.689 1.00 90.19 87 SER A CA 1
ATOM 693 C C . SER A 1 87 ? -9.987 -1.833 16.520 1.00 90.19 87 SER A C 1
ATOM 695 O O . SER A 1 87 ? -10.875 -1.259 17.148 1.00 90.19 87 SER A O 1
ATOM 697 N N . GLY A 1 88 ? -10.245 -2.833 15.670 1.00 91.00 88 GLY A N 1
ATOM 698 C CA . GLY A 1 88 ? -11.597 -3.238 15.286 1.00 91.00 88 GLY A CA 1
ATOM 699 C C . GLY A 1 88 ? -12.306 -2.223 14.381 1.00 91.00 88 GLY A C 1
ATOM 700 O O . GLY A 1 88 ? -13.523 -2.312 14.204 1.00 91.00 88 GLY A O 1
ATOM 701 N N . ASP A 1 89 ? -11.578 -1.263 13.801 1.00 93.25 89 ASP A N 1
ATOM 702 C CA . ASP A 1 89 ? -12.143 -0.238 12.923 1.00 93.25 89 ASP A CA 1
ATOM 703 C C . ASP A 1 89 ? -12.476 -0.814 11.536 1.00 93.25 89 ASP A C 1
ATOM 705 O O . ASP A 1 89 ? -11.685 -0.804 10.584 1.00 93.25 89 ASP A O 1
ATOM 709 N N . ALA A 1 90 ? -13.699 -1.329 11.424 1.00 94.31 90 ALA A N 1
ATOM 710 C CA . ALA A 1 90 ? -14.223 -1.892 10.188 1.00 94.31 90 ALA A CA 1
ATOM 711 C C . ALA A 1 90 ? -14.346 -0.854 9.059 1.00 94.31 90 ALA A C 1
ATOM 713 O O . ALA A 1 90 ? -14.292 -1.234 7.886 1.00 94.31 90 ALA A O 1
ATOM 714 N N . THR A 1 91 ? -14.513 0.429 9.387 1.00 95.12 91 THR A N 1
ATOM 715 C CA . THR A 1 91 ? -14.606 1.507 8.395 1.00 95.12 91 THR A CA 1
ATOM 716 C C . THR A 1 91 ? -13.230 1.771 7.801 1.00 95.12 91 THR A C 1
ATOM 718 O O . THR A 1 91 ? -13.076 1.711 6.583 1.00 95.12 91 THR A O 1
ATOM 721 N N . PHE A 1 92 ? -12.200 1.925 8.637 1.00 93.69 92 PHE A N 1
ATOM 722 C CA . PHE A 1 92 ? -10.814 2.066 8.182 1.00 93.69 92 PHE A CA 1
ATOM 723 C C . PHE A 1 92 ? -10.369 0.861 7.341 1.00 93.69 92 PHE A C 1
ATOM 725 O O . PHE A 1 92 ? -9.772 1.025 6.272 1.00 93.69 92 PHE A O 1
ATOM 732 N N . MET A 1 93 ? -10.717 -0.358 7.767 1.00 95.19 93 MET A N 1
ATOM 733 C CA . MET A 1 93 ? -10.424 -1.571 6.999 1.00 95.19 93 MET A CA 1
ATOM 734 C C 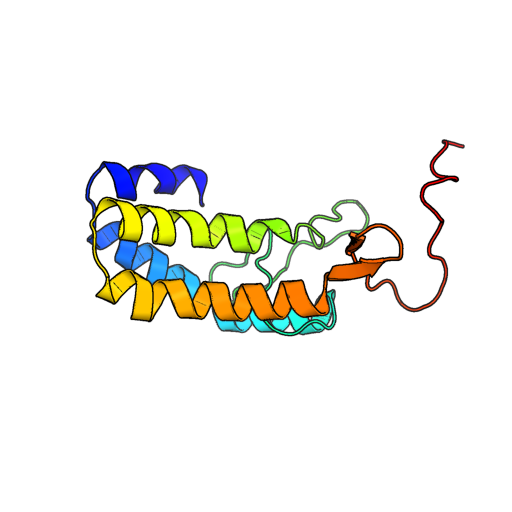. MET A 1 93 ? -11.058 -1.533 5.598 1.00 95.19 93 MET A C 1
ATOM 736 O O . MET A 1 93 ? -10.387 -1.820 4.607 1.00 95.19 93 MET A O 1
ATOM 740 N N . LYS A 1 94 ? -12.344 -1.177 5.499 1.00 96.19 94 LYS A N 1
ATOM 741 C CA . LYS A 1 94 ? -13.088 -1.192 4.228 1.00 96.19 94 LYS A CA 1
ATOM 742 C C . LYS A 1 94 ? -12.738 -0.030 3.306 1.00 96.19 94 LYS A C 1
ATOM 744 O O . LYS A 1 94 ? -12.647 -0.234 2.101 1.00 96.19 94 LYS A O 1
ATOM 749 N N . GLU A 1 95 ? -12.569 1.169 3.846 1.00 96.50 95 GLU A N 1
ATOM 750 C CA . GLU A 1 95 ? -12.427 2.387 3.041 1.00 96.50 95 GLU A CA 1
ATOM 751 C C . GLU A 1 95 ? -10.973 2.706 2.693 1.00 96.50 95 GLU A C 1
ATOM 753 O O . GLU A 1 95 ? -10.718 3.315 1.657 1.00 96.50 95 GLU A O 1
ATOM 758 N N . LYS A 1 96 ? -10.015 2.293 3.533 1.00 95.31 96 LYS A N 1
ATOM 759 C CA . LYS A 1 96 ? -8.597 2.654 3.371 1.00 95.31 96 LYS A CA 1
ATOM 760 C C . LYS A 1 96 ? -7.721 1.455 3.051 1.00 95.31 96 LYS A C 1
ATOM 762 O O . LYS A 1 96 ? -6.937 1.506 2.110 1.0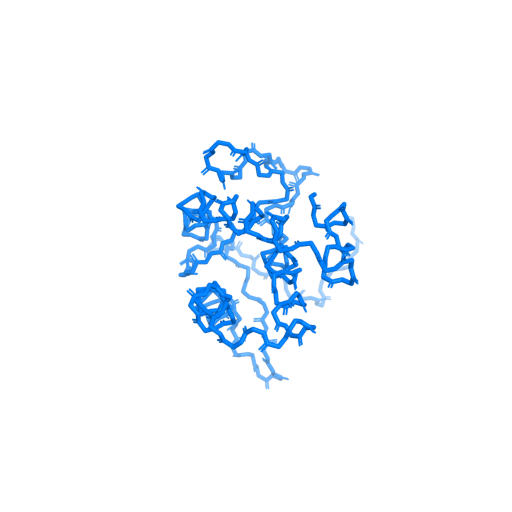0 95.31 96 LYS A O 1
ATOM 767 N N . VAL A 1 97 ? -7.854 0.364 3.804 1.00 95.38 97 VAL A N 1
ATOM 768 C CA . VAL A 1 97 ? -6.966 -0.803 3.657 1.00 95.38 97 VAL A CA 1
ATOM 769 C C . VAL A 1 97 ? -7.370 -1.679 2.471 1.00 95.38 97 VAL A C 1
ATOM 771 O O . VAL A 1 97 ? -6.520 -2.051 1.661 1.00 95.38 97 VAL A O 1
ATOM 774 N N . LEU A 1 98 ? -8.660 -1.994 2.336 1.00 95.69 98 LEU A N 1
ATOM 775 C CA . LEU A 1 98 ? -9.165 -2.881 1.288 1.00 95.69 98 LEU A CA 1
ATOM 776 C C . LEU A 1 98 ? -8.824 -2.398 -0.138 1.00 95.69 98 LEU A C 1
ATOM 778 O O . LEU A 1 98 ? -8.335 -3.229 -0.905 1.00 95.69 98 LEU A O 1
ATOM 782 N N . PRO A 1 99 ? -8.980 -1.110 -0.510 1.00 96.56 99 PRO A N 1
ATOM 783 C CA . PRO A 1 99 ? -8.604 -0.644 -1.847 1.00 96.56 99 PRO A CA 1
ATOM 784 C C . PRO A 1 99 ? -7.118 -0.861 -2.170 1.00 96.56 99 PRO A C 1
ATOM 786 O O . PRO A 1 99 ? -6.778 -1.247 -3.288 1.00 96.56 99 PRO A O 1
ATOM 789 N N . LEU A 1 100 ? -6.229 -0.701 -1.181 1.00 95.62 100 LEU A N 1
ATOM 790 C CA . LEU A 1 100 ? -4.791 -0.943 -1.355 1.00 95.62 100 LEU A CA 1
ATOM 791 C C . LEU A 1 100 ? -4.504 -2.422 -1.647 1.00 95.62 100 LEU A C 1
ATOM 793 O O . LEU A 1 100 ? -3.725 -2.741 -2.545 1.00 95.62 100 LEU A O 1
ATOM 797 N N . TYR A 1 101 ? -5.159 -3.335 -0.922 1.00 95.06 101 TYR A N 1
ATOM 798 C CA . TYR A 1 101 ? -5.029 -4.773 -1.172 1.00 95.06 101 TYR A CA 1
ATOM 799 C C . TYR A 1 101 ? -5.677 -5.214 -2.484 1.00 95.06 101 TYR A C 1
ATOM 801 O O . TYR A 1 101 ? -5.193 -6.166 -3.090 1.00 95.06 101 TYR A O 1
ATOM 809 N N . GLN A 1 102 ? -6.729 -4.538 -2.948 1.00 95.75 102 GLN A N 1
ATOM 810 C CA . GLN A 1 102 ? -7.317 -4.802 -4.263 1.00 95.75 102 GLN A CA 1
ATOM 811 C C . GLN A 1 102 ? -6.337 -4.453 -5.387 1.00 95.75 102 GLN A C 1
ATOM 813 O O . GLN A 1 102 ? -6.117 -5.277 -6.273 1.00 95.75 102 GLN A O 1
ATOM 818 N N . GLU A 1 103 ? -5.685 -3.287 -5.333 1.00 94.69 103 GLU A N 1
ATOM 819 C CA . GLU A 1 103 ? -4.656 -2.932 -6.321 1.00 94.69 103 GLU A CA 1
ATOM 820 C C . GLU A 1 103 ? -3.428 -3.844 -6.239 1.00 94.69 103 GLU A C 1
ATOM 822 O O . GLU A 1 103 ? -2.884 -4.241 -7.270 1.00 94.69 103 GLU A O 1
ATOM 827 N N . LEU A 1 104 ? -3.013 -4.236 -5.032 1.00 93.88 104 LEU A N 1
ATOM 828 C CA . LEU A 1 104 ? -1.952 -5.227 -4.856 1.00 93.88 104 LEU A CA 1
ATOM 829 C C . LEU A 1 104 ? -2.356 -6.606 -5.408 1.00 93.88 104 LEU A C 1
ATOM 831 O O . LEU A 1 104 ? -1.534 -7.312 -5.988 1.00 93.88 104 LEU A O 1
ATOM 835 N N . GLY A 1 105 ? -3.623 -6.988 -5.248 1.00 91.69 105 GLY A N 1
ATOM 836 C CA . GLY A 1 105 ? -4.183 -8.220 -5.793 1.00 91.69 105 GLY A CA 1
ATOM 837 C C . GLY A 1 105 ? -4.151 -8.240 -7.318 1.00 91.69 105 GLY A C 1
ATOM 838 O O . GLY A 1 105 ? -3.714 -9.233 -7.889 1.00 91.69 105 GLY A O 1
ATOM 839 N N . LEU A 1 106 ? -4.518 -7.129 -7.969 1.00 91.81 106 LEU A N 1
ATOM 840 C CA . LEU A 1 106 ? -4.408 -6.975 -9.426 1.00 91.81 106 LEU A CA 1
ATOM 841 C C . LEU A 1 106 ? -2.965 -7.152 -9.912 1.00 91.81 106 LEU 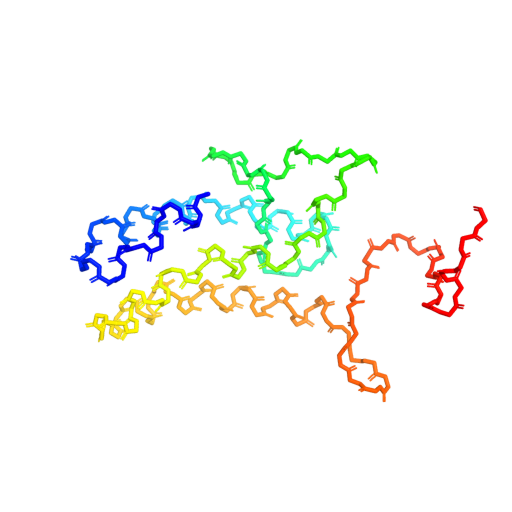A C 1
ATOM 843 O O . LEU A 1 106 ? -2.737 -7.793 -10.934 1.00 91.81 106 LEU A O 1
ATOM 847 N N . PHE A 1 107 ? -1.996 -6.621 -9.162 1.00 90.69 107 PHE A N 1
ATOM 848 C CA . PHE A 1 107 ? -0.583 -6.822 -9.470 1.00 90.69 107 PHE A CA 1
ATOM 849 C C . PHE A 1 107 ? -0.200 -8.301 -9.406 1.00 90.69 107 PHE A C 1
ATOM 851 O O . PHE A 1 107 ? 0.351 -8.832 -10.366 1.00 90.69 107 PHE A O 1
ATOM 858 N N . TYR A 1 108 ? -0.522 -8.993 -8.309 1.00 88.06 108 TYR A N 1
ATOM 859 C CA . TYR A 1 108 ? -0.182 -10.410 -8.173 1.00 88.06 108 TYR A CA 1
ATOM 860 C C . TYR A 1 108 ? -0.944 -11.319 -9.141 1.00 88.06 108 TYR A C 1
ATOM 862 O O . TYR A 1 108 ? -0.392 -12.337 -9.544 1.00 88.06 108 TYR A O 1
ATOM 870 N N . GLU A 1 109 ? -2.169 -10.970 -9.532 1.00 88.25 109 GLU A N 1
ATOM 871 C CA . GLU A 1 109 ? -2.934 -11.711 -10.541 1.00 88.25 109 GLU A CA 1
ATOM 872 C C . GLU A 1 109 ? -2.229 -11.699 -11.906 1.00 88.25 109 GLU A C 1
ATOM 874 O O . GLU A 1 109 ? -2.161 -12.731 -12.570 1.00 88.25 109 GLU A O 1
ATOM 879 N N . ASP A 1 110 ? -1.651 -10.560 -12.293 1.00 86.00 110 ASP A N 1
ATOM 880 C CA . ASP A 1 110 ? -0.887 -10.432 -13.539 1.00 86.00 110 ASP A CA 1
ATOM 881 C C . ASP A 1 110 ? 0.540 -10.985 -13.415 1.00 86.00 110 ASP A C 1
ATOM 883 O O . ASP A 1 110 ? 1.106 -11.501 -14.381 1.00 86.00 110 ASP A O 1
ATOM 887 N N . TYR A 1 111 ? 1.148 -10.844 -12.236 1.00 81.62 111 TYR A N 1
ATOM 888 C CA . TYR A 1 111 ? 2.548 -11.188 -11.998 1.00 81.62 111 TYR A CA 1
ATOM 889 C C . TYR A 1 111 ? 2.763 -12.685 -11.718 1.00 81.62 111 TYR A C 1
ATOM 891 O O . TYR A 1 111 ? 3.819 -13.239 -12.036 1.00 81.62 111 TYR A O 1
ATOM 899 N N . LEU A 1 112 ? 1.778 -13.368 -11.129 1.00 82.25 112 LEU A N 1
ATOM 900 C CA . LEU A 1 112 ? 1.831 -14.807 -10.874 1.00 82.25 112 LEU A CA 1
ATOM 901 C C . LEU A 1 112 ? 1.210 -15.572 -12.045 1.00 82.25 112 LEU A C 1
ATOM 903 O O . LEU A 1 112 ? 0.003 -15.550 -12.267 1.00 82.25 112 LEU A O 1
ATOM 907 N N . LEU A 1 113 ? 2.030 -16.329 -12.767 1.00 68.75 113 LEU A N 1
ATOM 908 C CA . LEU A 1 113 ? 1.563 -17.238 -13.809 1.00 68.75 113 LEU A CA 1
ATOM 909 C C . LEU A 1 113 ? 1.141 -18.569 -13.198 1.00 68.75 113 LEU A C 1
ATOM 911 O O . LEU A 1 113 ? 1.792 -19.101 -12.304 1.00 68.75 113 LEU A O 1
ATOM 915 N N . LYS A 1 114 ? 0.080 -19.180 -13.718 1.00 55.38 114 LYS A N 1
ATOM 916 C CA . LYS A 1 114 ? -0.295 -20.542 -13.323 1.00 55.38 114 LYS A CA 1
ATOM 917 C C . LYS A 1 114 ? 0.624 -21.545 -14.036 1.00 55.38 114 LYS A C 1
ATOM 919 O O . LYS A 1 114 ? 0.462 -21.809 -15.224 1.00 55.38 114 LYS A O 1
ATOM 924 N N . GLY A 1 115 ? 1.611 -22.080 -13.327 1.00 56.50 115 GLY A N 1
ATOM 925 C CA . GLY A 1 115 ? 2.473 -23.169 -13.784 1.00 56.50 115 GLY A CA 1
ATOM 926 C C . GLY A 1 115 ? 1.827 -24.547 -13.593 1.00 56.50 115 GLY A C 1
ATOM 927 O O . GLY A 1 115 ? 0.847 -24.711 -12.866 1.00 56.50 115 GLY A O 1
ATOM 928 N N . LYS A 1 116 ? 2.397 -25.581 -14.227 1.00 45.84 116 LYS A N 1
ATOM 929 C CA . LYS A 1 116 ? 1.866 -26.962 -14.191 1.00 45.84 116 LYS A CA 1
ATOM 930 C C . LYS A 1 116 ? 1.853 -27.609 -12.792 1.00 45.84 116 LYS A C 1
ATOM 932 O O . LYS A 1 116 ? 1.155 -28.597 -12.608 1.00 45.84 116 LYS A O 1
ATOM 937 N N . MET A 1 117 ? 2.592 -27.062 -11.823 1.00 47.84 117 MET A N 1
ATOM 938 C CA . MET A 1 117 ? 2.672 -27.552 -10.434 1.00 47.84 117 MET A CA 1
ATOM 939 C C . MET A 1 117 ? 2.161 -26.535 -9.390 1.00 47.84 117 MET A C 1
ATOM 941 O O . MET A 1 117 ? 2.308 -26.771 -8.195 1.00 47.84 117 MET A O 1
ATOM 945 N N . GLY A 1 118 ? 1.578 -25.402 -9.808 1.00 57.06 118 GLY A N 1
ATOM 946 C CA . GLY A 1 118 ? 1.179 -24.301 -8.916 1.00 57.06 118 GLY A CA 1
ATOM 947 C C . GLY A 1 118 ? 1.473 -22.922 -9.518 1.00 57.06 118 GLY A C 1
ATOM 948 O O . GLY A 1 118 ? 1.805 -22.825 -10.694 1.00 57.06 118 GLY A O 1
ATOM 949 N N . CYS A 1 119 ? 1.362 -21.841 -8.742 1.00 52.22 119 CYS A N 1
ATOM 950 C CA . CYS A 1 119 ? 1.704 -20.495 -9.224 1.00 52.22 119 CYS A CA 1
ATOM 951 C C . CYS A 1 119 ? 3.232 -20.325 -9.356 1.00 52.22 119 CYS A C 1
ATOM 953 O O . CYS A 1 119 ? 3.983 -20.643 -8.440 1.00 52.22 119 CYS A O 1
ATOM 955 N N . THR A 1 120 ? 3.692 -19.829 -10.500 1.00 56.19 120 THR A N 1
ATOM 956 C CA . THR A 1 120 ? 5.084 -19.511 -10.841 1.00 56.19 120 THR A CA 1
ATOM 957 C C . THR A 1 120 ? 5.222 -17.998 -10.997 1.00 56.19 120 THR A C 1
ATOM 959 O O . THR A 1 120 ? 4.324 -17.336 -11.508 1.00 56.19 120 THR A O 1
ATOM 962 N N . ILE A 1 121 ? 6.343 -17.437 -10.555 1.00 58.94 121 ILE A N 1
ATOM 963 C CA . ILE A 1 121 ? 6.627 -16.004 -10.676 1.00 58.94 121 ILE A CA 1
ATOM 964 C C . ILE A 1 121 ? 6.961 -15.666 -12.137 1.00 58.94 121 ILE A C 1
ATOM 966 O O . ILE A 1 121 ? 7.838 -16.299 -12.730 1.00 58.94 121 ILE A O 1
ATOM 970 N N . SER A 1 122 ? 6.273 -14.678 -12.716 1.00 54.84 122 SER A N 1
ATOM 971 C CA . SER A 1 122 ? 6.632 -14.120 -14.021 1.00 54.84 122 SER A CA 1
ATOM 972 C C . SER A 1 122 ? 7.826 -13.185 -13.867 1.00 54.84 122 SER A C 1
ATOM 974 O O . SER A 1 122 ? 7.761 -12.203 -13.133 1.00 54.84 122 SER A O 1
ATOM 976 N N . PHE A 1 123 ? 8.916 -13.454 -14.580 1.00 53.53 123 PHE A N 1
ATOM 977 C CA . PHE A 1 123 ? 9.964 -12.461 -14.790 1.00 53.53 123 PHE A CA 1
ATOM 978 C C . PHE A 1 123 ? 9.706 -11.794 -16.142 1.00 53.53 123 PHE A C 1
ATOM 980 O O . PHE A 1 123 ? 9.937 -12.433 -17.173 1.00 53.53 123 PHE A O 1
ATOM 987 N N . PRO A 1 124 ? 9.246 -10.532 -16.187 1.00 44.69 124 PRO A N 1
ATOM 988 C CA . PRO A 1 124 ? 9.137 -9.789 -17.431 1.00 44.69 124 PRO A CA 1
ATOM 989 C C . PRO A 1 124 ? 10.537 -9.333 -17.860 1.00 44.69 124 PRO A C 1
ATOM 991 O O . PRO A 1 124 ? 10.877 -8.156 -17.833 1.00 44.69 124 PRO A O 1
ATOM 994 N N . VAL A 1 125 ? 11.385 -10.283 -18.252 1.00 40.50 125 VAL A N 1
ATOM 995 C CA . VAL A 1 125 ? 12.563 -9.994 -19.067 1.00 40.50 125 VAL A CA 1
ATOM 996 C C . VAL A 1 125 ? 12.119 -10.115 -20.512 1.00 40.50 125 VAL A C 1
ATOM 998 O O . VAL A 1 125 ? 11.633 -11.162 -20.940 1.00 40.50 125 VAL A O 1
ATOM 1001 N N . ASN A 1 126 ? 12.263 -9.012 -21.244 1.00 32.88 126 ASN A N 1
ATOM 1002 C CA . ASN A 1 126 ? 12.065 -8.910 -22.682 1.00 32.88 126 ASN A CA 1
ATOM 1003 C C . ASN A 1 126 ? 12.483 -10.219 -23.377 1.00 32.88 126 ASN A C 1
ATOM 1005 O O . ASN A 1 126 ? 13.624 -10.652 -23.237 1.00 32.88 126 ASN A O 1
ATOM 1009 N N . HIS A 1 127 ? 11.528 -10.857 -24.053 1.00 32.72 127 HIS A N 1
ATOM 1010 C CA . HIS A 1 127 ? 11.565 -12.181 -24.676 1.00 32.72 127 HIS A CA 1
ATOM 1011 C C . HIS A 1 127 ? 12.933 -12.577 -25.275 1.00 32.72 127 HIS A C 1
ATOM 1013 O O . HIS A 1 127 ? 13.149 -12.468 -26.481 1.00 32.72 127 HIS A O 1
ATOM 1019 N N . ARG A 1 128 ? 13.859 -13.070 -24.440 1.00 26.39 128 ARG A N 1
ATOM 1020 C CA . ARG A 1 128 ? 15.052 -13.848 -24.813 1.00 26.39 128 ARG A CA 1
ATOM 1021 C C . ARG A 1 128 ? 15.764 -14.334 -23.541 1.00 26.39 128 ARG A C 1
ATOM 1023 O O . ARG A 1 128 ? 16.436 -13.563 -22.874 1.00 26.39 128 ARG A O 1
ATOM 1030 N N . LYS A 1 129 ? 15.666 -15.646 -23.291 1.00 30.17 129 LYS A N 1
ATOM 1031 C CA . LYS A 1 129 ? 16.345 -16.441 -22.243 1.00 30.17 129 LYS A CA 1
ATOM 1032 C C . LYS A 1 129 ? 15.718 -16.396 -20.844 1.00 30.17 129 LYS A C 1
ATOM 1034 O O . LYS A 1 129 ? 16.251 -15.802 -19.918 1.00 30.17 129 LYS A O 1
ATOM 1039 N N . ILE A 1 130 ? 14.646 -17.169 -20.676 1.00 40.09 130 ILE A N 1
ATOM 1040 C CA . ILE A 1 130 ? 14.402 -17.848 -19.399 1.00 40.09 130 ILE A CA 1
ATOM 1041 C C . ILE A 1 130 ? 15.414 -18.996 -19.348 1.00 40.09 130 ILE A C 1
ATOM 1043 O O . ILE A 1 130 ? 15.367 -19.882 -20.201 1.00 40.09 130 ILE A O 1
ATOM 1047 N N . ILE A 1 131 ? 16.358 -18.950 -18.409 1.00 31.80 131 ILE A N 1
ATOM 1048 C CA . ILE A 1 131 ? 17.183 -20.111 -18.065 1.00 31.80 131 ILE A CA 1
ATOM 1049 C C . ILE A 1 131 ? 16.360 -20.909 -17.045 1.00 31.80 131 ILE A C 1
ATOM 1051 O O . ILE A 1 131 ? 16.021 -20.355 -15.997 1.00 31.80 131 ILE A O 1
ATOM 1055 N N . PRO A 1 132 ? 15.970 -22.158 -17.341 1.00 31.38 132 PRO A N 1
ATOM 1056 C CA . PRO A 1 132 ? 15.297 -23.017 -16.375 1.00 31.38 132 PRO A CA 1
ATOM 1057 C C . PRO A 1 132 ? 16.130 -23.155 -15.092 1.00 31.38 132 PRO A C 1
ATOM 1059 O O . PRO A 1 132 ? 17.357 -23.234 -15.155 1.00 31.38 132 PRO A O 1
ATOM 1062 N N . ALA A 1 133 ? 15.463 -23.220 -13.935 1.00 39.12 133 ALA A N 1
ATOM 1063 C CA . ALA A 1 133 ? 16.080 -23.316 -12.601 1.00 39.12 133 ALA A CA 1
ATOM 1064 C C . ALA A 1 133 ? 16.997 -24.547 -12.397 1.00 39.12 133 ALA A C 1
ATOM 1066 O O . ALA A 1 133 ? 17.674 -24.664 -11.384 1.00 39.12 133 ALA A O 1
ATOM 1067 N N . GLU A 1 134 ? 17.038 -25.443 -13.375 1.00 35.94 134 GLU A N 1
ATOM 1068 C CA . GLU A 1 134 ? 17.907 -26.617 -13.473 1.00 35.94 134 GLU A CA 1
ATOM 1069 C C . GLU A 1 134 ? 19.337 -26.297 -13.960 1.00 35.94 134 GLU A C 1
ATOM 1071 O O . GLU A 1 134 ? 20.215 -27.136 -13.807 1.00 35.94 134 GLU A O 1
ATOM 1076 N N . ASN A 1 135 ? 19.613 -25.077 -14.448 1.00 30.38 135 ASN A N 1
ATOM 1077 C CA . ASN A 1 135 ? 20.943 -24.672 -14.942 1.00 30.38 135 ASN A CA 1
ATOM 1078 C C . ASN A 1 13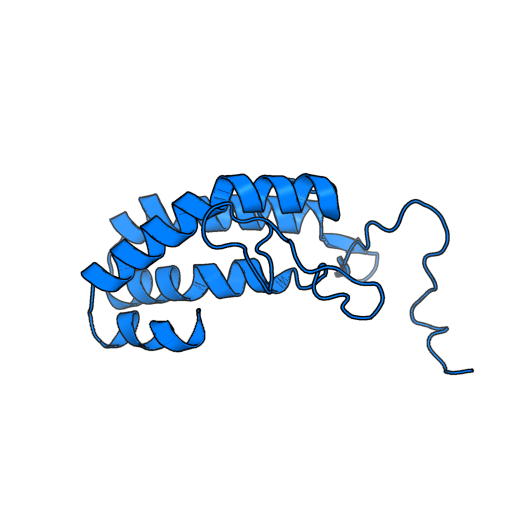5 ? 21.618 -23.557 -14.117 1.00 30.38 135 ASN A C 1
ATOM 1080 O O . ASN A 1 135 ? 22.565 -22.932 -14.585 1.00 30.38 135 ASN A O 1
ATOM 1084 N N . ALA A 1 136 ? 21.161 -23.291 -12.890 1.00 36.06 136 ALA A N 1
ATOM 1085 C CA . ALA A 1 136 ? 21.802 -22.335 -11.979 1.00 36.06 136 ALA A CA 1
ATOM 1086 C C . ALA A 1 136 ? 22.960 -22.976 -11.186 1.00 36.06 136 ALA A C 1
ATOM 1088 O O . ALA A 1 136 ? 23.040 -22.833 -9.965 1.00 36.06 136 ALA A O 1
ATOM 1089 N N . VAL A 1 137 ? 23.842 -23.708 -11.872 1.00 29.56 137 VAL A N 1
ATOM 1090 C CA . VAL A 1 137 ? 25.124 -24.143 -11.307 1.00 29.56 137 VAL A CA 1
ATOM 1091 C C . VAL A 1 137 ? 26.216 -23.285 -11.933 1.00 29.56 137 VAL A C 1
ATOM 1093 O O . VAL A 1 137 ? 26.264 -23.112 -13.145 1.00 29.56 137 VAL A O 1
ATOM 1096 N N . LEU A 1 138 ? 27.002 -22.695 -11.037 1.00 31.14 138 LEU A N 1
ATOM 1097 C CA . LEU A 1 138 ? 28.093 -21.753 -11.251 1.00 31.14 138 LEU A CA 1
ATOM 1098 C C . LEU A 1 138 ? 29.102 -22.249 -12.296 1.00 31.14 138 LEU A C 1
ATOM 1100 O O . LEU A 1 138 ? 29.607 -23.359 -12.149 1.00 31.14 138 LEU A O 1
ATOM 1104 N N . ASP A 1 139 ? 29.439 -21.368 -13.239 1.00 31.53 139 ASP A N 1
ATOM 1105 C CA . ASP A 1 139 ? 30.760 -21.252 -13.869 1.00 31.53 139 ASP A CA 1
ATOM 1106 C C . ASP A 1 139 ? 31.222 -19.791 -13.740 1.00 31.53 139 ASP A C 1
ATOM 1108 O O . ASP A 1 139 ? 30.406 -18.884 -14.050 1.00 31.53 139 ASP A O 1
#

pLDDT: mean 77.05, std 19.68, range [26.39, 96.56]

Sequence (139 aa):
MNLAISSFGMGNFPEIAEAYYQFIVRQLPGWRINAKYHTGCRGILASLNTDPETGYETHFTVSHPALYWVGGTGWNIRPLYDYALLSGDATFMKEKVLPLYQELGLFYEDYLLKGKMGCTISFPVNHRKIIPAENAVLD

Radius of gyration: 17.08 Å; chains: 1; bounding box: 45×41×46 Å